Protein AF-A0A356PBB3-F1 (afdb_monomer_lite)

Radius of gyration: 12.12 Å; chains: 1; bounding box: 23×17×34 Å

pLDDT: mean 95.94, std 5.11, range [64.5, 98.62]

Foldseek 3Di:
DVVLVVLVVVLVVLVVVLVVVCVVHDCPPPVNVVSVVVSVVSVVVNVVVVD

Sequence (51 aa):
MHELEKLIKEIEKLRLYMIQIKEGKSFTDPEVVAASQQLDAALNKYQEMVM

Secondary structure (DSSP, 8-state):
-HHHHHHHHHHHHHHHHHHHHHTTS-TTSHHHHHHHHHHHHHHHHHHHHH-

Structure (mmCIF, N/CA/C/O backbone):
data_AF-A0A356PBB3-F1
#
_entry.id   AF-A0A356PBB3-F1
#
loop_
_atom_site.group_PDB
_atom_site.id
_atom_site.type_symbol
_atom_site.label_atom_id
_atom_site.label_alt_id
_atom_site.label_comp_id
_atom_site.label_asym_id
_atom_site.label_entity_id
_atom_site.label_seq_id
_atom_site.pdbx_PDB_ins_code
_atom_site.Cartn_x
_atom_site.Cartn_y
_atom_site.Cartn_z
_atom_site.occupancy
_atom_site.B_iso_or_equiv
_atom_site.auth_seq_id
_atom_site.auth_comp_id
_atom_site.auth_asym_id
_atom_site.auth_atom_id
_atom_site.pdbx_PDB_model_num
ATOM 1 N N . MET A 1 1 ? 10.863 4.025 -18.026 1.00 64.50 1 MET A N 1
ATOM 2 C CA . MET A 1 1 ? 11.283 4.984 -16.974 1.00 64.50 1 MET A CA 1
ATOM 3 C C . MET A 1 1 ? 10.124 5.822 -16.442 1.00 64.50 1 MET A C 1
ATOM 5 O O . MET A 1 1 ? 9.857 5.729 -15.256 1.00 64.50 1 MET A O 1
ATOM 9 N N . HIS A 1 2 ? 9.376 6.557 -17.275 1.00 87.94 2 HIS A N 1
ATOM 10 C CA . HIS A 1 2 ? 8.288 7.433 -16.798 1.00 87.94 2 HIS A CA 1
ATOM 11 C C . HIS A 1 2 ? 7.164 6.717 -16.012 1.00 87.94 2 HIS A C 1
ATOM 13 O O . HIS A 1 2 ? 6.625 7.265 -15.054 1.00 87.94 2 HIS A O 1
ATOM 19 N N . GLU A 1 3 ? 6.811 5.486 -16.390 1.00 91.88 3 GLU A N 1
ATOM 20 C CA . GLU A 1 3 ? 5.809 4.683 -15.668 1.00 91.88 3 GLU A CA 1
ATOM 21 C C . GLU A 1 3 ? 6.314 4.187 -14.310 1.00 91.88 3 GLU A C 1
ATOM 23 O O . GLU A 1 3 ? 5.573 4.227 -13.332 1.00 91.88 3 GLU A O 1
ATOM 28 N N . LEU A 1 4 ? 7.593 3.807 -14.229 1.00 95.50 4 LEU A N 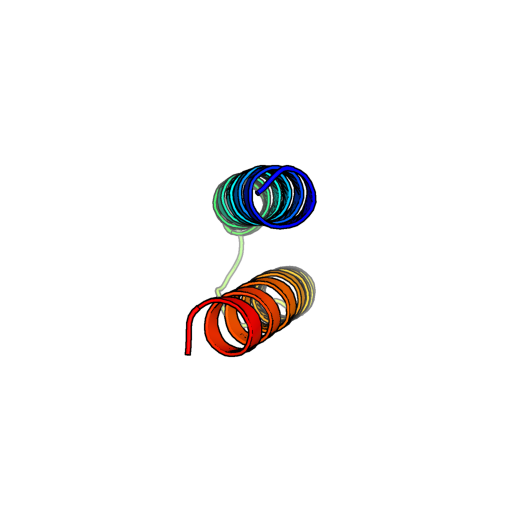1
ATOM 29 C CA . LEU A 1 4 ? 8.230 3.405 -12.976 1.00 95.50 4 LEU A CA 1
ATOM 30 C C . LEU A 1 4 ? 8.295 4.581 -11.991 1.00 95.50 4 LEU A C 1
ATOM 32 O O . LEU A 1 4 ? 7.947 4.435 -10.827 1.00 95.50 4 LEU A O 1
ATOM 36 N N . GLU A 1 5 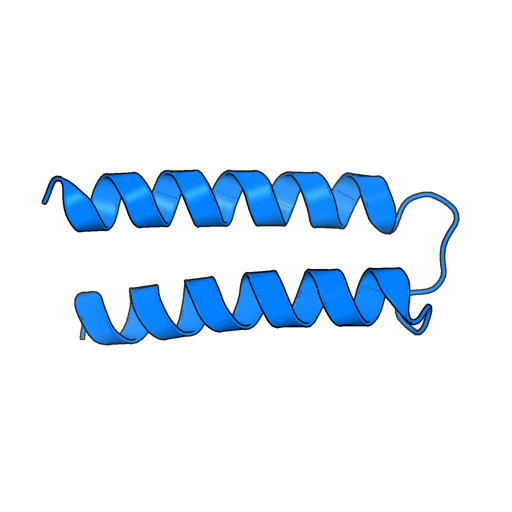? 8.655 5.777 -12.462 1.00 96.12 5 GLU A N 1
ATOM 37 C CA . GLU A 1 5 ? 8.645 6.994 -11.638 1.00 96.12 5 GLU A CA 1
ATOM 38 C C . GLU A 1 5 ? 7.242 7.359 -11.137 1.00 96.12 5 GLU A C 1
ATOM 40 O O . GLU A 1 5 ? 7.080 7.810 -10.002 1.00 96.12 5 GLU A O 1
ATOM 45 N N . LYS A 1 6 ? 6.215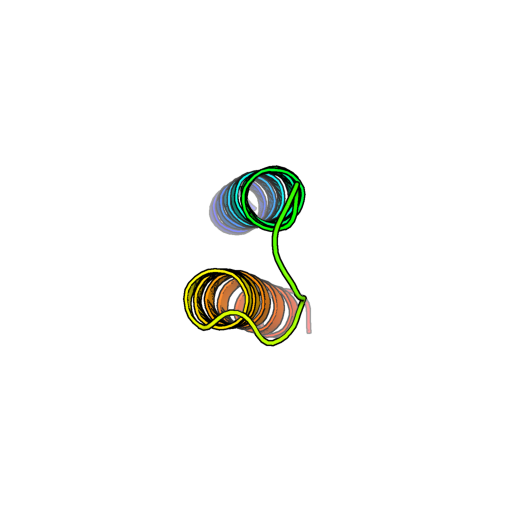 7.180 -11.977 1.00 97.06 6 LYS A N 1
ATOM 46 C CA . LYS A 1 6 ? 4.814 7.370 -11.576 1.00 97.06 6 LYS A CA 1
ATOM 47 C C . LYS A 1 6 ? 4.421 6.386 -10.479 1.00 97.06 6 LYS A C 1
ATOM 49 O O . LYS A 1 6 ? 3.839 6.815 -9.486 1.00 97.06 6 LYS A O 1
ATOM 54 N N . LEU A 1 7 ? 4.793 5.118 -10.633 1.00 97.88 7 LEU A N 1
ATOM 55 C CA . LEU A 1 7 ? 4.527 4.078 -9.646 1.00 97.88 7 LEU A CA 1
ATOM 56 C C . LEU A 1 7 ? 5.248 4.350 -8.319 1.00 97.88 7 LEU A C 1
ATOM 58 O O . LEU A 1 7 ? 4.631 4.263 -7.264 1.00 97.88 7 LEU A O 1
ATOM 62 N N . ILE A 1 8 ? 6.512 4.781 -8.353 1.00 98.12 8 ILE A N 1
ATOM 63 C CA . ILE A 1 8 ? 7.255 5.178 -7.144 1.00 98.12 8 ILE A CA 1
ATOM 64 C C . ILE A 1 8 ? 6.543 6.331 -6.417 1.00 98.12 8 ILE A C 1
ATOM 66 O O . ILE A 1 8 ? 6.399 6.302 -5.195 1.00 98.12 8 ILE A O 1
ATOM 70 N N . LYS A 1 9 ? 6.047 7.337 -7.151 1.00 98.19 9 LYS A N 1
ATOM 71 C CA . LYS A 1 9 ? 5.273 8.444 -6.558 1.00 98.19 9 LYS A CA 1
ATOM 72 C C . LYS A 1 9 ? 3.951 7.976 -5.951 1.00 98.19 9 LYS A C 1
ATOM 74 O O . LYS A 1 9 ? 3.512 8.544 -4.956 1.00 98.19 9 LYS A O 1
ATOM 79 N N . GLU A 1 10 ? 3.296 6.993 -6.556 1.00 98.19 10 GLU A N 1
ATOM 80 C CA . GLU A 1 10 ? 2.065 6.395 -6.032 1.00 98.19 10 GLU A CA 1
ATOM 81 C C . GLU A 1 10 ? 2.328 5.600 -4.749 1.00 98.19 10 GLU A C 1
ATOM 83 O O . GLU A 1 10 ? 1.639 5.814 -3.753 1.00 98.19 10 GLU A O 1
ATOM 88 N N . ILE A 1 11 ? 3.386 4.787 -4.731 1.00 98.62 11 ILE A N 1
ATOM 89 C CA . ILE A 1 11 ? 3.842 4.066 -3.538 1.00 98.62 11 ILE A CA 1
ATOM 90 C C . ILE A 1 11 ? 4.099 5.045 -2.393 1.00 98.62 11 ILE A C 1
ATOM 92 O O . ILE A 1 11 ? 3.608 4.832 -1.288 1.00 98.62 11 ILE A O 1
ATOM 96 N N . GLU A 1 12 ? 4.804 6.152 -2.639 1.00 98.56 12 GLU A N 1
ATOM 97 C CA . GLU A 1 12 ? 5.087 7.119 -1.576 1.00 98.56 12 GLU A CA 1
ATOM 98 C C . GLU A 1 12 ? 3.816 7.793 -1.037 1.00 98.56 12 GLU A C 1
ATOM 100 O O . GLU A 1 12 ? 3.674 7.975 0.172 1.00 98.56 12 GLU A O 1
ATOM 105 N N . LYS A 1 13 ? 2.837 8.087 -1.902 1.00 98.50 13 LYS A N 1
ATOM 106 C CA . LYS A 1 13 ? 1.528 8.588 -1.453 1.00 98.50 13 LYS A CA 1
ATOM 107 C C . LYS A 1 13 ? 0.808 7.576 -0.562 1.00 98.50 13 LYS A C 1
ATOM 109 O O . LYS A 1 13 ? 0.285 7.960 0.481 1.00 98.50 13 LYS A O 1
ATOM 114 N N . LEU A 1 14 ? 0.803 6.299 -0.947 1.00 98.50 14 LEU A N 1
ATOM 115 C CA . LEU A 1 14 ? 0.174 5.225 -0.174 1.00 98.50 14 LEU A CA 1
ATOM 116 C C . LEU A 1 14 ? 0.891 4.991 1.166 1.00 98.50 14 LEU A C 1
ATOM 118 O O . LEU A 1 14 ? 0.233 4.772 2.181 1.00 98.50 14 LEU A O 1
ATOM 122 N N . ARG A 1 15 ? 2.224 5.119 1.212 1.00 98.12 15 ARG A N 1
ATOM 123 C CA . ARG A 1 15 ? 3.008 5.056 2.459 1.00 98.12 15 ARG A CA 1
ATOM 124 C C . ARG A 1 15 ? 2.646 6.182 3.423 1.00 98.12 15 ARG A C 1
ATOM 126 O O . ARG A 1 15 ? 2.427 5.920 4.604 1.00 98.12 15 ARG A O 1
ATOM 133 N N . LEU A 1 16 ? 2.553 7.418 2.933 1.00 98.12 16 LEU A N 1
ATOM 134 C CA . LEU A 1 16 ? 2.142 8.561 3.755 1.00 98.12 16 LEU A CA 1
ATOM 135 C C . LEU A 1 16 ? 0.702 8.405 4.253 1.00 98.12 16 LEU A C 1
ATOM 137 O O . LEU A 1 16 ? 0.436 8.641 5.430 1.00 98.12 16 LEU A O 1
ATOM 141 N N . TYR A 1 17 ? -0.202 7.940 3.390 1.00 96.81 17 TYR A N 1
ATOM 142 C CA . TYR A 1 17 ? -1.578 7.637 3.774 1.00 96.81 17 TYR A CA 1
ATOM 143 C C . TYR A 1 17 ? -1.646 6.565 4.871 1.00 96.81 17 TYR A C 1
ATOM 145 O O . TYR A 1 17 ? -2.356 6.746 5.856 1.00 96.81 17 TYR A O 1
ATOM 153 N N . MET A 1 18 ? -0.842 5.501 4.768 1.00 95.75 18 MET A N 1
ATOM 154 C CA . MET A 1 18 ? -0.730 4.466 5.801 1.00 95.75 18 MET A CA 1
ATOM 155 C C . MET A 1 18 ? -0.279 5.013 7.159 1.00 95.75 18 MET A C 1
ATOM 157 O O . MET A 1 18 ? -0.799 4.604 8.196 1.00 95.75 18 MET A O 1
ATOM 161 N N . ILE A 1 19 ? 0.675 5.946 7.171 1.00 95.56 19 ILE A N 1
ATOM 162 C CA . ILE A 1 19 ? 1.136 6.585 8.411 1.00 95.56 19 ILE A CA 1
ATOM 163 C C . ILE A 1 19 ? 0.004 7.407 9.038 1.00 95.56 19 ILE A C 1
ATOM 165 O O . ILE A 1 19 ? -0.234 7.292 10.239 1.00 95.56 19 ILE A O 1
ATOM 169 N N . GLN A 1 20 ? -0.713 8.184 8.222 1.00 96.19 20 GLN A N 1
ATOM 170 C CA . GLN A 1 20 ? -1.818 9.032 8.672 1.00 96.19 20 GLN A CA 1
ATOM 171 C C . GLN A 1 20 ? -3.001 8.212 9.193 1.00 96.19 20 GLN A C 1
ATOM 173 O O . GLN A 1 20 ? -3.525 8.489 10.265 1.00 96.19 20 GLN A O 1
ATOM 178 N N . ILE A 1 21 ? -3.419 7.181 8.460 1.00 95.19 21 ILE A N 1
ATOM 179 C CA . ILE A 1 21 ? -4.615 6.403 8.797 1.00 95.19 21 ILE A CA 1
ATOM 180 C C . ILE A 1 21 ? -4.413 5.519 10.028 1.00 95.19 21 ILE A C 1
ATOM 182 O O . ILE A 1 21 ? -5.354 5.275 10.779 1.00 95.19 21 ILE A O 1
ATOM 186 N N . LYS A 1 22 ? -3.180 5.052 10.252 1.00 93.38 22 LYS A N 1
ATOM 187 C CA . LYS A 1 22 ? -2.802 4.279 11.436 1.00 93.38 22 LYS A CA 1
ATOM 188 C C . LYS A 1 22 ? -2.797 5.143 12.699 1.00 93.38 22 LYS A C 1
ATOM 190 O O . LYS A 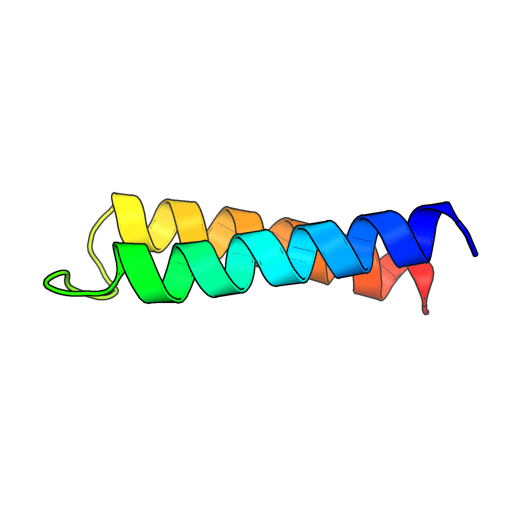1 22 ? -2.847 4.608 13.809 1.00 93.38 22 LYS A O 1
ATOM 195 N N . GLU A 1 23 ? -2.668 6.462 12.581 1.00 95.06 23 GLU A N 1
ATOM 196 C CA . GLU A 1 23 ? -2.634 7.342 13.743 1.00 95.06 23 GLU A CA 1
ATOM 197 C C . GLU A 1 23 ? -3.970 7.277 14.500 1.00 95.06 23 GLU A C 1
ATOM 199 O O . GLU A 1 23 ? -5.039 7.531 13.955 1.00 95.06 23 GLU A O 1
ATOM 204 N N . GLY A 1 24 ? -3.915 6.849 15.764 1.00 92.50 24 GLY A N 1
ATOM 205 C CA . GLY A 1 24 ? -5.109 6.625 16.583 1.00 92.50 24 GLY A CA 1
ATOM 206 C C . GLY A 1 24 ? -5.893 5.339 16.282 1.00 92.50 24 GLY A C 1
ATOM 207 O O . GLY A 1 24 ? -6.902 5.107 16.945 1.00 92.50 24 GLY A O 1
ATOM 208 N N . LYS A 1 25 ? -5.441 4.482 15.351 1.00 95.88 25 LYS A N 1
ATOM 209 C CA . LYS A 1 25 ? -6.094 3.203 15.009 1.00 95.88 25 LYS A CA 1
ATOM 210 C C . LYS A 1 25 ? -5.207 1.991 15.299 1.00 95.88 25 LYS A C 1
ATOM 212 O O . LYS A 1 25 ? -3.978 2.077 15.349 1.00 95.88 25 LYS A O 1
ATOM 217 N N . SER A 1 26 ? -5.847 0.837 15.490 1.00 96.00 26 SER A N 1
ATOM 218 C CA . SER A 1 26 ? -5.154 -0.457 15.538 1.00 96.00 26 SER A CA 1
ATOM 219 C C . SER A 1 26 ? -4.664 -0.845 14.143 1.00 96.00 26 SER A C 1
ATOM 221 O O . SER A 1 26 ? -5.311 -0.535 13.150 1.00 96.00 26 SER A O 1
ATOM 223 N N . PHE A 1 27 ? -3.581 -1.617 14.052 1.00 93.50 27 PHE A N 1
ATOM 224 C CA . PHE A 1 27 ? -3.166 -2.230 12.783 1.00 93.50 27 PHE A CA 1
ATOM 225 C C . PHE A 1 27 ? -4.186 -3.233 12.228 1.00 93.50 27 PHE A C 1
ATOM 227 O O . PHE A 1 27 ? -4.176 -3.521 11.037 1.00 93.50 27 PHE A O 1
ATOM 234 N N . THR A 1 28 ? -5.060 -3.763 13.084 1.00 96.19 28 THR A N 1
ATOM 235 C CA . THR A 1 28 ? -6.162 -4.653 12.696 1.00 96.19 28 THR A CA 1
ATOM 236 C C . THR A 1 28 ? -7.449 -3.907 12.358 1.00 96.19 28 THR A C 1
ATOM 238 O O . THR A 1 28 ? -8.453 -4.545 12.045 1.00 96.19 28 THR A O 1
ATOM 241 N N . ASP A 1 29 ? -7.449 -2.575 12.448 1.00 98.06 29 ASP A N 1
ATOM 242 C CA . ASP A 1 29 ? -8.586 -1.772 12.020 1.00 98.06 29 ASP A CA 1
ATOM 243 C C . ASP A 1 29 ? -8.844 -2.010 10.518 1.00 98.06 29 ASP A C 1
ATOM 245 O O . ASP A 1 29 ? -7.892 -1.961 9.732 1.00 98.06 29 ASP A O 1
ATOM 249 N N . PRO A 1 30 ? -10.093 -2.281 10.093 1.00 97.56 30 PRO A N 1
ATOM 250 C CA . PRO A 1 30 ? -10.393 -2.609 8.701 1.00 97.56 30 PRO A CA 1
ATOM 251 C C . PRO A 1 30 ? -9.914 -1.558 7.694 1.00 97.56 30 PRO A C 1
ATOM 253 O O . PRO A 1 30 ? -9.514 -1.911 6.585 1.00 97.56 30 PRO A O 1
ATOM 256 N N . GLU A 1 31 ? -9.920 -0.279 8.071 1.00 96.88 31 GLU A N 1
ATOM 257 C CA . GLU A 1 31 ? -9.472 0.818 7.213 1.00 96.88 31 GLU A CA 1
ATOM 258 C C . GLU A 1 31 ? -7.947 0.796 7.051 1.00 96.88 31 GLU A C 1
ATOM 260 O O . GLU A 1 31 ? -7.431 0.943 5.943 1.00 96.88 31 GLU A O 1
ATOM 265 N N . VAL A 1 32 ? -7.223 0.529 8.144 1.00 97.62 32 VAL A N 1
ATOM 266 C CA . VAL A 1 32 ? -5.759 0.383 8.139 1.00 97.62 32 VAL A CA 1
ATOM 267 C C . VAL A 1 32 ? -5.340 -0.854 7.341 1.00 97.62 32 VAL A C 1
ATOM 269 O O . VAL A 1 32 ? -4.391 -0.792 6.559 1.00 97.62 32 VAL A O 1
ATOM 272 N N . VAL A 1 33 ? -6.070 -1.965 7.474 1.00 98.06 33 VAL A N 1
ATOM 273 C CA . VAL A 1 33 ? -5.826 -3.189 6.694 1.00 98.06 33 VAL A CA 1
ATOM 274 C C . VAL A 1 33 ? -6.053 -2.940 5.202 1.00 98.06 33 VAL A C 1
ATOM 276 O O . VAL A 1 33 ? -5.207 -3.313 4.390 1.00 98.06 33 VAL A O 1
ATOM 279 N N . ALA A 1 34 ? -7.149 -2.274 4.830 1.00 97.88 34 ALA A N 1
ATOM 280 C CA . ALA A 1 34 ? -7.441 -1.955 3.434 1.00 97.88 34 ALA A CA 1
ATOM 281 C C . ALA A 1 34 ? -6.365 -1.046 2.817 1.00 97.88 34 ALA A C 1
ATOM 283 O O . ALA A 1 34 ? -5.875 -1.320 1.720 1.00 97.88 34 ALA A O 1
ATOM 284 N N . ALA A 1 35 ? -5.943 -0.003 3.538 1.00 97.69 35 ALA A N 1
ATOM 285 C CA . ALA A 1 35 ? -4.852 0.868 3.110 1.00 97.69 35 ALA A CA 1
ATOM 286 C C . ALA A 1 35 ? -3.528 0.093 2.953 1.00 97.69 35 ALA A C 1
ATOM 288 O O . ALA A 1 35 ? -2.788 0.310 1.990 1.00 97.69 35 ALA A O 1
ATOM 289 N N . SER A 1 36 ? -3.258 -0.870 3.842 1.00 98.00 36 SER A N 1
ATOM 290 C CA . SER A 1 36 ? -2.059 -1.708 3.762 1.00 98.00 36 SER A CA 1
ATOM 291 C C . SER A 1 36 ? -2.070 -2.603 2.526 1.00 98.00 36 SER A C 1
ATOM 293 O O . SER A 1 36 ? -1.038 -2.755 1.880 1.00 98.00 36 SER A O 1
ATOM 295 N N . GLN A 1 37 ? -3.222 -3.181 2.180 1.00 98.38 37 GLN A N 1
ATOM 296 C CA . GLN A 1 37 ? -3.374 -4.028 0.994 1.00 98.38 37 GLN A CA 1
ATOM 297 C C . GLN A 1 37 ? -3.213 -3.232 -0.307 1.00 98.38 37 GLN A C 1
ATOM 299 O O . GLN A 1 37 ? -2.644 -3.735 -1.273 1.00 98.38 37 GLN A O 1
ATOM 304 N N . GLN A 1 38 ? -3.669 -1.976 -0.336 1.00 98.06 38 GLN A N 1
ATOM 305 C CA . GLN A 1 38 ? -3.458 -1.089 -1.486 1.00 98.06 38 GLN A CA 1
ATOM 306 C C . GLN A 1 38 ? -1.974 -0.770 -1.694 1.00 98.06 38 GLN A C 1
ATOM 308 O O . GLN A 1 38 ? -1.483 -0.831 -2.822 1.00 98.06 38 GLN A O 1
ATOM 313 N N . LEU A 1 39 ? -1.252 -0.464 -0.609 1.00 98.50 39 LEU A N 1
ATOM 314 C CA . LEU A 1 39 ? 0.194 -0.256 -0.661 1.00 98.50 39 LEU A CA 1
ATOM 315 C C . LEU A 1 39 ? 0.923 -1.520 -1.141 1.00 98.50 39 LEU A C 1
ATOM 317 O O . LEU A 1 39 ? 1.798 -1.424 -2.000 1.00 98.50 39 LEU A O 1
ATOM 321 N N . ASP A 1 40 ? 0.539 -2.691 -0.632 1.00 98.62 40 ASP A N 1
ATOM 322 C CA . ASP A 1 40 ? 1.135 -3.972 -1.023 1.00 98.62 40 ASP A CA 1
ATOM 323 C C . ASP A 1 40 ? 0.942 -4.271 -2.518 1.00 98.62 40 ASP A C 1
ATOM 325 O O . ASP A 1 40 ? 1.897 -4.601 -3.216 1.00 98.62 40 ASP A O 1
ATOM 329 N N . ALA A 1 41 ? -0.258 -4.041 -3.058 1.00 98.56 41 ALA A N 1
ATOM 330 C CA . ALA A 1 41 ? -0.524 -4.213 -4.486 1.00 98.56 41 ALA A CA 1
ATOM 331 C C . ALA A 1 41 ? 0.375 -3.323 -5.368 1.00 98.56 41 ALA A C 1
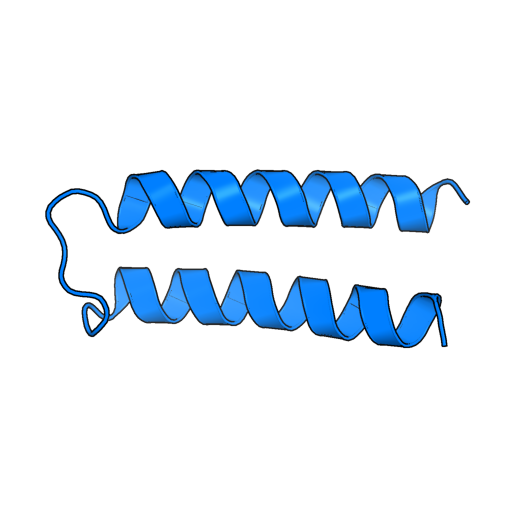ATOM 333 O O . ALA A 1 41 ? 0.895 -3.778 -6.391 1.00 98.56 41 ALA A O 1
ATOM 334 N N . ALA A 1 42 ? 0.601 -2.067 -4.967 1.00 98.44 42 ALA A N 1
ATOM 335 C CA . ALA A 1 42 ? 1.498 -1.160 -5.683 1.00 98.44 42 ALA A CA 1
ATOM 336 C C . ALA A 1 42 ? 2.970 -1.608 -5.599 1.00 98.44 42 ALA A C 1
ATOM 338 O O . ALA A 1 42 ? 3.699 -1.515 -6.588 1.00 98.44 42 ALA A O 1
ATOM 339 N N . LEU A 1 43 ? 3.399 -2.128 -4.444 1.00 98.56 43 LEU A N 1
ATOM 340 C CA . LEU A 1 43 ? 4.743 -2.679 -4.247 1.00 98.56 43 LEU A CA 1
ATOM 341 C C . LEU A 1 43 ? 4.971 -3.954 -5.070 1.00 98.56 43 LEU A C 1
ATOM 343 O O . LEU A 1 43 ? 6.017 -4.078 -5.704 1.00 98.56 43 LEU A O 1
ATOM 347 N N . ASN A 1 44 ? 3.985 -4.852 -5.136 1.00 98.56 44 ASN A N 1
ATOM 348 C CA . ASN A 1 44 ? 4.043 -6.051 -5.976 1.00 98.56 44 ASN A CA 1
ATOM 349 C C . ASN A 1 44 ? 4.202 -5.680 -7.454 1.00 98.56 44 ASN A C 1
ATOM 351 O O . ASN A 1 44 ? 5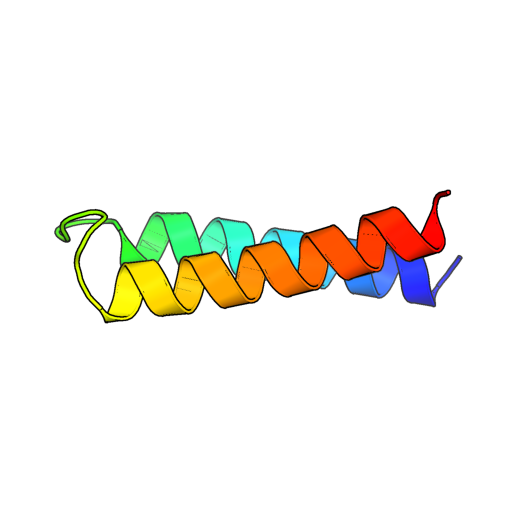.095 -6.188 -8.128 1.00 98.56 44 ASN A O 1
ATOM 355 N N . LYS A 1 45 ? 3.427 -4.701 -7.937 1.00 97.81 45 LYS A N 1
ATOM 356 C CA . LYS A 1 45 ? 3.581 -4.177 -9.299 1.00 97.81 45 LYS A CA 1
ATOM 357 C C . LYS A 1 45 ? 4.971 -3.584 -9.542 1.00 97.81 45 LYS A C 1
ATOM 359 O O . LYS A 1 45 ? 5.532 -3.750 -10.619 1.00 97.81 45 LYS A O 1
ATOM 364 N N . TYR A 1 46 ? 5.540 -2.881 -8.563 1.00 97.88 46 TYR A N 1
ATOM 365 C CA . TYR A 1 46 ? 6.898 -2.350 -8.692 1.00 97.88 46 TYR A CA 1
ATOM 366 C C . TYR A 1 46 ? 7.913 -3.481 -8.828 1.00 97.88 46 TYR A C 1
ATOM 368 O O . TYR A 1 46 ? 8.758 -3.426 -9.716 1.00 97.88 46 TYR A O 1
ATOM 376 N N . GLN A 1 47 ? 7.783 -4.518 -7.999 1.00 97.38 47 GLN A N 1
ATOM 377 C CA . GLN A 1 47 ? 8.639 -5.696 -8.032 1.00 97.38 47 GLN A CA 1
ATOM 378 C C . GLN A 1 47 ? 8.583 -6.402 -9.396 1.00 97.38 47 GLN A C 1
ATOM 380 O O . GLN A 1 47 ? 9.629 -6.746 -9.937 1.00 97.38 47 GLN A O 1
ATOM 385 N N . GLU A 1 48 ? 7.395 -6.549 -9.989 1.00 96.69 48 GLU A N 1
ATOM 386 C CA . GLU A 1 48 ? 7.214 -7.097 -11.344 1.00 96.69 48 GLU A CA 1
ATOM 387 C C . GLU A 1 48 ? 7.882 -6.255 -12.441 1.00 96.69 48 GLU A C 1
ATOM 389 O O . GLU A 1 48 ? 8.263 -6.790 -13.475 1.00 96.69 48 GLU A O 1
ATOM 394 N N . MET A 1 49 ? 8.013 -4.939 -12.248 1.00 94.88 49 MET A N 1
ATOM 395 C CA . MET A 1 49 ? 8.618 -4.040 -13.239 1.00 94.88 49 MET A CA 1
ATOM 396 C C . MET A 1 49 ? 10.147 -3.964 -13.156 1.00 94.88 49 MET A C 1
ATOM 398 O O . MET A 1 49 ? 10.772 -3.472 -14.098 1.00 94.88 49 MET A O 1
ATOM 402 N N . VAL A 1 50 ? 10.739 -4.350 -12.022 1.00 94.31 50 VAL A N 1
ATOM 403 C CA . VAL A 1 50 ? 12.192 -4.261 -11.783 1.00 94.31 50 VAL A CA 1
ATOM 404 C C . VAL A 1 50 ? 12.900 -5.616 -11.759 1.00 94.31 50 VAL A C 1
ATOM 406 O O . VAL A 1 50 ? 14.131 -5.633 -11.777 1.00 94.31 50 VAL A O 1
ATOM 409 N N . MET A 1 51 ? 12.149 -6.721 -11.706 1.00 86.56 51 MET A N 1
ATOM 410 C CA . MET A 1 51 ? 12.647 -8.079 -11.964 1.00 86.56 51 MET A CA 1
ATOM 411 C C . MET A 1 51 ? 12.567 -8.417 -13.449 1.00 86.56 51 MET A C 1
ATOM 413 O O . MET A 1 51 ? 13.493 -9.113 -13.918 1.00 86.56 51 MET A O 1
#